Protein AF-A0A1G9Y4E7-F1 (afdb_monomer)

Foldseek 3Di:
DDDDDQPCPDDPVNCVVCVVVVHFHANVVHGDVVVVVVVQVVVLCCVCVPPPKDKEKEFEDQAFAKAAPDLRSFQWADPARTIIIHIPDYYYYDDLVVQLVNRVSRVVGHDPDMDTPDPVRHND

Mean predicted aligned error: 7.39 Å

Nearest PDB structures (foldseek):
  1ufl-assembly1_A  TM=2.401E-01  e=5.458E+00  Thermus thermophilus HB8

Sequence (124 aa):
MKDLPTGEDLHKNEEEILEKDGYSFARGETMPGRHLASIRIQVLMDRLCAPETTWAAVYSRDIEFIAPDSFFEIGIVPLSPSCCLVANQEGGEVSSNNAITINRKAIEQSSKYYFARDFSKCGI

Radius of gyration: 20.05 Å; Cα contacts (8 Å, |Δi|>4): 174; chains: 1; bounding box: 38×25×64 Å

Solvent-accessible surface area (backbone atoms only — not comparable to full-atom values): 7178 Å² total; per-residue (Å²): 132,82,85,73,80,68,48,76,77,60,52,72,67,54,51,53,50,39,45,73,76,71,48,85,72,39,47,77,97,43,60,63,67,63,59,59,49,51,55,49,49,51,56,47,42,62,57,66,67,27,93,84,46,44,76,21,56,31,32,34,92,78,31,35,43,45,43,37,75,31,50,80,89,50,61,56,45,67,76,44,50,43,34,31,38,29,51,75,49,83,57,43,82,47,54,62,69,57,47,29,50,52,29,52,49,22,60,74,43,32,84,85,46,67,49,54,94,51,68,91,36,27,75,120

pLDDT: mean 88.73, std 12.66, range [34.75, 98.44]

Secondary structure (DSSP, 8-state):
---PPPTTS--HHHHHHHHHTT----BTTB--HHHHHHHHHHHHHHHHSSTT--EEEEE-SS-PPPEES--TT--EEEEETTEEEEETS--EEPPHHHHHHHHHHHHHH-SS-EE-S-GGGS--

Structure (mmCIF, N/CA/C/O backbone):
data_AF-A0A1G9Y4E7-F1
#
_entry.id   AF-A0A1G9Y4E7-F1
#
loop_
_atom_site.group_PDB
_atom_site.id
_atom_site.type_symbol
_atom_site.label_atom_id
_atom_site.label_alt_id
_atom_site.label_comp_id
_atom_site.label_asym_id
_atom_site.label_entity_id
_atom_site.label_seq_id
_atom_site.pdbx_PDB_ins_code
_atom_site.Cartn_x
_atom_site.Cartn_y
_atom_site.Cartn_z
_atom_site.occupancy
_atom_site.B_iso_or_equiv
_atom_site.auth_seq_id
_atom_site.auth_comp_id
_atom_site.auth_asym_id
_atom_site.auth_atom_id
_atom_site.pdbx_PDB_model_num
ATOM 1 N N . MET A 1 1 ? -10.321 7.172 45.828 1.00 37.16 1 MET A N 1
ATOM 2 C CA . MET A 1 1 ? -10.260 6.657 44.448 1.00 37.16 1 MET A CA 1
ATOM 3 C C . MET A 1 1 ? -11.632 6.937 43.861 1.00 37.16 1 MET A C 1
ATOM 5 O O . MET A 1 1 ? -12.593 6.455 44.436 1.00 37.16 1 MET A O 1
ATOM 9 N N . LYS A 1 2 ? -11.756 7.874 42.911 1.00 34.75 2 LYS A N 1
ATOM 10 C CA . LYS A 1 2 ? -13.050 8.176 42.274 1.00 34.75 2 LYS A CA 1
ATOM 11 C C . LYS A 1 2 ? -13.343 7.046 41.293 1.00 34.75 2 LYS A C 1
ATOM 13 O O . LYS A 1 2 ? -12.458 6.729 40.500 1.00 34.75 2 LYS A O 1
ATOM 18 N N . ASP A 1 3 ? -14.532 6.465 41.383 1.00 42.97 3 ASP A N 1
ATOM 19 C CA . ASP A 1 3 ? -15.016 5.464 40.439 1.00 42.97 3 ASP A CA 1
ATOM 20 C C . ASP A 1 3 ? -14.978 6.059 39.027 1.00 42.97 3 ASP A C 1
ATOM 22 O O . ASP A 1 3 ? -15.620 7.074 38.746 1.00 42.97 3 ASP A O 1
ATOM 26 N N . LEU A 1 4 ? -14.143 5.480 38.164 1.00 50.12 4 LEU A N 1
ATOM 27 C CA . LEU A 1 4 ? -14.183 5.758 36.735 1.00 50.12 4 LEU A CA 1
ATOM 28 C C . LEU A 1 4 ? -15.435 5.056 36.198 1.00 50.12 4 LEU A C 1
ATOM 30 O O . LEU A 1 4 ? -15.571 3.853 36.428 1.00 50.12 4 LEU A O 1
ATOM 34 N N . PRO A 1 5 ? -16.359 5.772 35.536 1.00 51.12 5 PRO A N 1
ATOM 35 C CA . PRO A 1 5 ? -17.561 5.158 34.995 1.00 51.12 5 PRO A CA 1
ATOM 36 C C . PRO A 1 5 ? -17.168 4.044 34.019 1.00 51.12 5 PRO A C 1
ATOM 38 O O . PRO A 1 5 ? -16.354 4.243 33.115 1.00 51.12 5 PRO A O 1
ATOM 41 N N . THR A 1 6 ? -17.719 2.852 34.229 1.00 56.38 6 THR A N 1
ATOM 42 C CA . THR A 1 6 ? -17.648 1.748 33.271 1.00 56.38 6 THR A CA 1
ATOM 43 C C . THR A 1 6 ? -18.354 2.183 31.988 1.00 56.38 6 THR A C 1
ATOM 45 O O . THR A 1 6 ? -19.454 2.725 32.050 1.00 56.38 6 THR A O 1
ATOM 48 N N . GLY A 1 7 ? -17.728 1.978 30.824 1.00 55.38 7 GLY A N 1
ATOM 49 C CA . GLY A 1 7 ? -18.156 2.545 29.534 1.00 55.38 7 GLY A CA 1
ATOM 50 C C . GLY A 1 7 ? -19.489 2.037 28.963 1.00 55.38 7 GLY A C 1
ATOM 51 O O . GLY A 1 7 ? -19.729 2.195 27.771 1.00 55.38 7 GLY A O 1
ATOM 52 N N . GLU A 1 8 ? -20.342 1.411 29.776 1.00 56.41 8 GLU A N 1
ATOM 53 C CA . GLU A 1 8 ? -21.680 0.946 29.391 1.00 56.41 8 GLU A CA 1
ATOM 54 C C . GLU A 1 8 ? -22.718 2.083 29.341 1.00 56.41 8 GLU A C 1
ATOM 56 O O . GLU A 1 8 ? -23.676 1.974 28.579 1.00 56.41 8 GLU A O 1
ATOM 61 N N . ASP A 1 9 ? -22.482 3.195 30.050 1.00 61.56 9 ASP A N 1
ATOM 62 C CA . ASP A 1 9 ? -23.410 4.339 30.148 1.00 61.56 9 ASP A CA 1
ATOM 63 C C . ASP A 1 9 ? -22.920 5.618 29.439 1.00 61.56 9 ASP A C 1
ATOM 65 O O . ASP A 1 9 ? -23.539 6.674 29.562 1.00 61.56 9 ASP A O 1
ATOM 69 N N . LEU A 1 10 ? -21.817 5.555 28.685 1.00 65.88 10 LEU A N 1
ATOM 70 C CA . LEU A 1 10 ? -21.308 6.726 27.969 1.00 65.88 10 LEU A CA 1
ATOM 71 C C . LEU A 1 10 ? -22.143 6.996 26.713 1.00 65.88 10 LEU A C 1
ATOM 73 O O . LEU A 1 10 ? -22.242 6.170 25.801 1.00 65.88 10 LEU A O 1
ATOM 77 N N . HIS A 1 11 ? -22.704 8.197 26.614 1.00 78.88 11 HIS A N 1
ATOM 78 C CA . HIS A 1 11 ? -23.249 8.681 25.356 1.00 78.88 11 HIS A CA 1
ATOM 79 C C . HIS A 1 11 ? -22.112 8.922 24.353 1.00 78.88 11 HIS A C 1
ATOM 81 O O . HIS A 1 11 ? -20.992 9.265 24.721 1.00 78.88 11 HIS A O 1
ATOM 87 N N . LYS A 1 12 ? -22.404 8.819 23.049 1.00 81.38 12 LYS A N 1
ATOM 88 C CA . LYS A 1 12 ? -21.411 8.997 21.969 1.00 81.38 12 LYS A CA 1
ATOM 89 C C . LYS A 1 12 ? -20.547 10.262 22.127 1.00 81.38 12 LYS A C 1
ATOM 91 O O . LYS A 1 12 ? -19.357 10.227 21.851 1.00 81.38 12 LYS A O 1
ATOM 96 N N . ASN A 1 13 ? -21.138 11.364 22.586 1.00 85.25 13 ASN A N 1
ATOM 97 C CA . ASN A 1 13 ? -20.408 12.611 22.819 1.00 85.25 13 ASN A CA 1
ATOM 98 C C . ASN A 1 13 ? -19.366 12.489 23.947 1.00 85.25 13 ASN A C 1
ATOM 100 O O . ASN A 1 13 ? -18.301 13.086 23.870 1.00 85.25 13 ASN A O 1
ATOM 104 N N . GLU A 1 14 ? -19.653 11.715 24.992 1.00 87.12 14 GLU A N 1
ATOM 105 C CA . GLU A 1 14 ? -18.724 11.490 26.104 1.00 87.12 14 GLU A CA 1
ATOM 106 C C . GLU A 1 14 ? -17.575 10.570 25.684 1.00 87.12 14 GLU A C 1
ATOM 108 O O . GLU A 1 14 ? -16.428 10.828 26.036 1.00 87.12 14 GLU A O 1
ATOM 113 N N . GLU A 1 15 ? -17.856 9.559 24.856 1.00 87.75 15 GLU A N 1
ATOM 114 C CA . GLU A 1 15 ? -16.822 8.745 24.205 1.00 87.75 15 GLU A CA 1
ATOM 115 C C . GLU A 1 15 ? -15.868 9.601 23.359 1.00 87.75 15 GLU A C 1
ATOM 117 O O . GLU A 1 15 ? -14.651 9.465 23.464 1.00 87.75 15 GLU A O 1
ATOM 122 N N . GLU A 1 16 ? -16.411 10.514 22.548 1.00 84.12 16 GLU A N 1
ATOM 123 C CA . GLU A 1 16 ? -15.623 11.421 21.705 1.00 84.12 16 GLU A CA 1
ATOM 124 C C . GLU A 1 16 ? -14.793 12.415 22.537 1.00 84.12 16 GLU A C 1
ATOM 126 O O . GLU A 1 16 ? -13.662 12.734 22.164 1.00 84.12 16 GLU A O 1
ATOM 131 N N . ILE A 1 17 ? -15.312 12.880 23.681 1.00 88.75 17 ILE A N 1
ATOM 132 C CA . ILE A 1 17 ? -14.559 13.720 24.628 1.00 88.75 17 ILE A CA 1
ATOM 133 C C . ILE A 1 17 ? -13.395 12.932 25.237 1.00 88.75 17 ILE A C 1
ATOM 135 O O . ILE A 1 17 ? -12.268 13.422 25.234 1.00 88.75 17 ILE A O 1
ATOM 139 N N . LEU A 1 18 ? -13.639 11.706 25.709 1.00 87.75 18 LEU A N 1
ATOM 140 C CA . LEU A 1 18 ? -12.588 10.848 26.259 1.00 87.75 18 LEU A CA 1
ATOM 141 C C . LEU A 1 18 ? -11.494 10.560 25.224 1.00 87.75 18 LEU A C 1
ATOM 143 O O . LEU A 1 18 ? -10.312 10.677 25.540 1.00 87.75 18 LEU A O 1
ATOM 147 N N . GLU A 1 19 ? -11.875 10.243 23.986 1.00 86.50 19 GLU A N 1
ATOM 148 C CA . GLU A 1 19 ? -10.932 10.024 22.883 1.00 86.50 19 GLU A CA 1
ATOM 149 C C . GLU A 1 19 ? -10.096 11.270 22.580 1.00 86.50 19 GLU A C 1
ATOM 151 O O . GLU A 1 19 ? -8.878 11.175 22.417 1.00 86.50 19 GLU A O 1
ATOM 156 N N . LYS A 1 20 ? -10.731 12.447 22.540 1.00 85.06 20 LYS A N 1
ATOM 157 C CA . LYS A 1 20 ? -10.046 13.731 22.348 1.00 85.06 20 LYS A CA 1
ATOM 158 C C . LYS A 1 20 ? -9.020 14.009 23.450 1.00 85.06 20 LYS A C 1
ATOM 160 O O . LYS A 1 20 ? -7.958 14.556 23.157 1.00 85.06 20 LYS A O 1
ATOM 165 N N . ASP A 1 21 ? -9.324 13.613 24.681 1.00 88.31 21 ASP A N 1
ATOM 166 C CA . ASP A 1 21 ? -8.442 13.774 25.840 1.00 88.31 21 ASP A CA 1
ATOM 167 C C . ASP A 1 21 ? -7.389 12.648 25.950 1.00 88.31 21 ASP A C 1
ATOM 169 O O . ASP A 1 21 ? -6.591 12.623 26.888 1.00 88.31 21 ASP A O 1
ATOM 173 N N . GLY A 1 22 ? -7.339 11.735 24.971 1.00 82.00 22 GLY A N 1
ATOM 174 C CA . GLY A 1 22 ? -6.328 10.681 24.858 1.00 82.00 22 GLY A CA 1
ATOM 175 C C . GLY A 1 22 ? -6.672 9.382 25.588 1.00 82.00 22 GLY A C 1
ATOM 176 O O . GLY A 1 22 ? -5.824 8.494 25.692 1.00 82.00 22 GLY A O 1
ATOM 177 N N . TYR A 1 23 ? -7.900 9.240 26.084 1.00 87.25 23 TYR A N 1
ATOM 178 C CA . TYR A 1 23 ? -8.362 8.024 26.742 1.00 87.25 23 TYR A CA 1
ATOM 179 C C . TYR A 1 23 ? -8.922 7.015 25.733 1.00 87.25 23 TYR A C 1
ATOM 181 O O . TYR A 1 23 ? -9.535 7.358 24.724 1.00 87.25 23 TYR A O 1
ATOM 189 N N . SER A 1 24 ? -8.730 5.731 26.033 1.00 84.06 24 SER A N 1
ATOM 190 C CA . SER A 1 24 ? -9.455 4.630 25.391 1.00 84.06 24 SER A CA 1
ATOM 191 C C . SER A 1 24 ? -10.458 4.053 26.379 1.00 84.06 24 SER A C 1
ATOM 193 O O . SER A 1 24 ? -10.227 4.091 27.588 1.00 84.06 24 SER A O 1
ATOM 195 N N . PHE A 1 25 ? -11.555 3.499 25.877 1.00 86.56 25 PHE A N 1
ATOM 196 C CA . PHE A 1 25 ? -12.584 2.893 26.714 1.00 86.56 25 PHE A CA 1
ATOM 197 C C . PHE A 1 25 ? -13.058 1.564 26.120 1.00 86.56 25 PHE A C 1
ATOM 199 O O . PHE A 1 25 ? -12.844 1.259 24.945 1.00 86.56 25 PHE A O 1
ATOM 206 N N . ALA A 1 26 ? -13.711 0.767 26.960 1.00 85.44 26 ALA A N 1
ATOM 207 C CA . ALA A 1 26 ? -14.358 -0.477 26.578 1.00 85.44 26 ALA A CA 1
ATOM 208 C C . ALA A 1 26 ? -15.845 -0.417 26.943 1.00 85.44 26 ALA A C 1
ATOM 210 O O . ALA A 1 26 ? -16.232 0.217 27.926 1.00 85.44 26 ALA A O 1
ATOM 211 N N . ARG A 1 27 ? -16.664 -1.094 26.142 1.00 84.00 27 ARG A N 1
ATOM 212 C CA . ARG A 1 27 ? -18.075 -1.371 26.401 1.00 84.00 27 ARG A CA 1
ATOM 213 C C . ARG A 1 27 ? -18.174 -2.835 26.829 1.00 84.00 27 ARG A C 1
ATOM 215 O O . ARG A 1 27 ? -18.112 -3.734 25.981 1.00 84.00 27 ARG A O 1
ATOM 222 N N . GLY A 1 28 ? -18.234 -3.070 28.138 1.00 84.12 28 GLY A N 1
ATOM 223 C CA . GLY A 1 28 ? -18.090 -4.409 28.715 1.00 84.12 28 GLY A CA 1
ATOM 224 C C . GLY A 1 28 ? -16.762 -5.055 28.296 1.00 84.12 28 GLY A C 1
ATOM 225 O O . GLY A 1 28 ? -15.695 -4.471 28.470 1.00 84.12 28 GLY A O 1
ATOM 226 N N . GLU A 1 29 ? -16.831 -6.238 27.682 1.00 85.19 29 GLU A N 1
ATOM 227 C CA . GLU A 1 29 ? -15.663 -6.978 27.168 1.00 85.19 29 GLU A CA 1
ATOM 228 C C . GLU A 1 29 ? -15.227 -6.554 25.753 1.00 85.19 29 GLU A C 1
ATOM 230 O O . GLU A 1 29 ? -14.278 -7.105 25.193 1.00 85.19 29 GLU A O 1
ATOM 235 N N . THR A 1 30 ? -15.918 -5.590 25.138 1.00 83.69 30 THR A N 1
ATOM 236 C CA . THR A 1 30 ? -15.649 -5.170 23.758 1.00 83.69 30 THR A CA 1
ATOM 237 C C . THR A 1 30 ? -15.028 -3.785 23.708 1.00 83.69 30 THR A C 1
ATOM 239 O O . THR A 1 30 ? -15.440 -2.868 24.412 1.00 83.69 30 THR A O 1
ATOM 242 N N . MET A 1 31 ? -14.050 -3.601 22.829 1.00 85.06 31 MET A N 1
ATOM 243 C CA . MET A 1 31 ? -13.478 -2.289 22.546 1.00 85.06 31 MET A CA 1
ATOM 244 C C . MET A 1 31 ? -13.912 -1.841 21.146 1.00 85.06 31 MET A C 1
ATOM 246 O O . MET A 1 31 ? -13.851 -2.645 20.208 1.00 85.06 31 MET A O 1
ATOM 250 N N . PRO A 1 32 ? -14.320 -0.573 20.957 1.00 87.25 32 PRO A N 1
ATOM 251 C CA . PRO A 1 32 ? -14.545 -0.036 19.623 1.00 87.25 32 PRO A CA 1
ATOM 252 C C . PRO A 1 32 ? -13.323 -0.247 18.720 1.00 87.25 32 PRO A C 1
ATOM 254 O O . PRO A 1 32 ? -12.213 0.174 19.045 1.00 87.25 32 PRO A O 1
ATOM 257 N N . GLY A 1 33 ? -13.527 -0.853 17.545 1.00 85.75 33 GLY A N 1
ATOM 258 C CA . GLY A 1 33 ? -12.432 -1.190 16.621 1.00 85.75 33 GLY A CA 1
ATOM 259 C C . GLY A 1 33 ? -11.585 0.010 16.178 1.00 85.75 33 GLY A C 1
ATOM 260 O O . GLY A 1 33 ? -10.423 -0.155 15.813 1.00 85.75 33 GLY A O 1
ATOM 261 N N . ARG A 1 34 ? -12.132 1.230 16.275 1.00 85.56 34 ARG A N 1
ATOM 262 C CA . ARG A 1 34 ? -11.399 2.472 16.006 1.00 85.56 34 ARG A CA 1
ATOM 263 C C . ARG A 1 34 ? -10.228 2.708 16.961 1.00 85.56 34 ARG A C 1
ATOM 265 O O . ARG A 1 34 ? -9.250 3.284 16.518 1.00 85.56 34 ARG A O 1
ATOM 272 N N . HIS A 1 35 ? -10.255 2.211 18.200 1.00 87.50 35 HIS A N 1
ATOM 273 C CA . HIS A 1 35 ? -9.094 2.332 19.093 1.00 87.50 35 HIS A CA 1
ATOM 274 C C . HIS A 1 35 ? -7.901 1.519 18.573 1.00 87.50 35 HIS A C 1
ATOM 276 O O . HIS A 1 35 ? -6.786 2.033 18.507 1.00 87.50 35 HIS A O 1
ATOM 282 N N . LEU A 1 36 ? -8.136 0.283 18.111 1.00 85.69 36 LEU A N 1
ATOM 283 C CA . LEU A 1 36 ? -7.091 -0.525 17.468 1.00 85.69 36 LEU A CA 1
ATOM 284 C C . LEU A 1 36 ? -6.625 0.104 16.154 1.00 85.69 36 LEU A C 1
ATOM 286 O O . LEU A 1 36 ? -5.428 0.120 15.872 1.00 85.69 36 LEU A O 1
ATOM 290 N N . ALA A 1 37 ? -7.558 0.641 15.363 1.00 85.19 37 ALA A N 1
ATOM 291 C CA . ALA A 1 37 ? -7.218 1.352 14.137 1.00 85.19 37 ALA A CA 1
ATOM 292 C C . ALA A 1 37 ? -6.340 2.581 14.423 1.00 85.19 37 ALA A C 1
ATOM 294 O O . ALA A 1 37 ? -5.338 2.759 13.741 1.00 85.19 37 ALA A O 1
ATOM 295 N N . SER A 1 38 ? -6.652 3.374 15.454 1.00 85.56 38 SER A N 1
ATOM 296 C CA . SER A 1 38 ? -5.865 4.543 15.861 1.00 85.56 38 SER A CA 1
ATOM 297 C C . SER A 1 38 ? -4.442 4.168 16.266 1.00 85.56 38 SER A C 1
ATOM 299 O O . SER A 1 38 ? -3.500 4.776 15.766 1.00 85.56 38 SER A O 1
ATOM 301 N N . ILE A 1 39 ? -4.268 3.134 17.098 1.00 86.56 39 ILE A N 1
ATOM 302 C CA . ILE A 1 39 ? -2.933 2.633 17.472 1.00 86.56 39 ILE A CA 1
ATOM 303 C C . ILE A 1 39 ? -2.166 2.197 16.221 1.00 86.56 39 ILE A C 1
ATOM 305 O O . ILE A 1 39 ? -1.004 2.554 16.036 1.00 86.56 39 ILE A O 1
ATOM 309 N N . ARG A 1 40 ? -2.825 1.458 15.322 1.00 86.75 40 ARG A N 1
ATOM 310 C CA . ARG A 1 40 ? -2.198 0.994 14.083 1.00 86.75 40 ARG A CA 1
ATOM 311 C C . ARG A 1 40 ? -1.788 2.150 13.172 1.00 86.75 40 ARG A C 1
ATOM 313 O O . ARG A 1 40 ? -0.699 2.112 12.612 1.00 86.75 40 ARG A O 1
ATOM 320 N N . ILE A 1 41 ? -2.635 3.169 13.036 1.00 87.12 41 ILE A N 1
ATOM 321 C CA . ILE A 1 41 ? -2.331 4.375 12.261 1.00 87.12 41 ILE A CA 1
ATOM 322 C C . ILE A 1 41 ? -1.118 5.088 12.854 1.00 87.12 41 ILE A C 1
ATOM 324 O O . ILE A 1 41 ? -0.227 5.441 12.095 1.00 87.12 41 ILE A O 1
ATOM 328 N N . GLN A 1 42 ? -1.039 5.248 14.178 1.00 88.81 42 GLN A N 1
ATOM 329 C CA . GLN A 1 42 ? 0.109 5.887 14.831 1.00 88.81 42 GLN A CA 1
ATOM 330 C C . GLN A 1 42 ? 1.416 5.134 14.551 1.00 88.81 42 GLN A C 1
ATOM 332 O O . GLN A 1 42 ? 2.367 5.737 14.069 1.00 88.81 42 GLN A O 1
ATOM 337 N N . VAL A 1 43 ? 1.432 3.807 14.725 1.00 88.88 43 VAL A N 1
ATOM 338 C CA . VAL A 1 43 ? 2.611 2.974 14.411 1.00 88.88 43 VAL A CA 1
ATOM 339 C C . VAL A 1 43 ? 3.010 3.091 12.936 1.00 88.88 43 VAL A C 1
ATOM 341 O O . VAL A 1 43 ? 4.193 3.174 12.603 1.00 88.88 43 VAL A O 1
ATOM 344 N N . LEU A 1 44 ? 2.031 3.102 12.027 1.00 88.50 44 LEU A N 1
ATOM 345 C CA . LEU A 1 44 ? 2.298 3.263 10.601 1.00 88.50 44 LEU A CA 1
ATOM 346 C C . LEU A 1 44 ? 2.796 4.664 10.261 1.00 88.50 44 LEU A C 1
ATOM 348 O O . LEU A 1 44 ? 3.684 4.775 9.425 1.00 88.50 44 LEU A O 1
ATOM 352 N N . MET A 1 45 ? 2.273 5.711 10.898 1.00 89.31 45 MET A N 1
ATOM 353 C CA . MET A 1 45 ? 2.757 7.081 10.729 1.00 89.31 45 MET A CA 1
ATOM 354 C C . MET A 1 45 ? 4.201 7.213 11.205 1.00 89.31 45 MET A C 1
ATOM 356 O O . MET A 1 45 ? 5.021 7.739 10.457 1.00 89.31 45 MET A O 1
ATOM 360 N N . ASP A 1 46 ? 4.533 6.672 12.377 1.00 90.31 46 ASP A N 1
ATOM 361 C CA . ASP A 1 46 ? 5.898 6.699 12.911 1.00 90.31 46 ASP A CA 1
ATOM 362 C C . ASP A 1 46 ? 6.900 6.050 11.952 1.00 90.31 46 ASP A C 1
ATOM 364 O O . ASP A 1 46 ? 8.027 6.513 11.833 1.00 90.31 46 ASP A O 1
ATOM 368 N N . ARG A 1 47 ? 6.488 5.004 11.225 1.00 89.44 47 ARG A N 1
ATOM 369 C CA . ARG A 1 47 ? 7.336 4.312 10.247 1.00 89.44 47 ARG A CA 1
ATOM 370 C C . ARG A 1 47 ? 7.345 4.982 8.870 1.00 89.44 47 ARG A C 1
ATOM 372 O O . ARG A 1 47 ? 8.399 5.163 8.268 1.00 89.44 47 ARG A O 1
ATOM 379 N N . LEU A 1 48 ? 6.173 5.277 8.316 1.00 91.00 48 LEU A N 1
ATOM 380 C CA . LEU A 1 48 ? 6.001 5.695 6.920 1.00 91.00 48 LEU A CA 1
ATOM 381 C C . LEU A 1 48 ? 6.157 7.206 6.712 1.00 91.00 48 LEU A C 1
ATOM 383 O O . LEU A 1 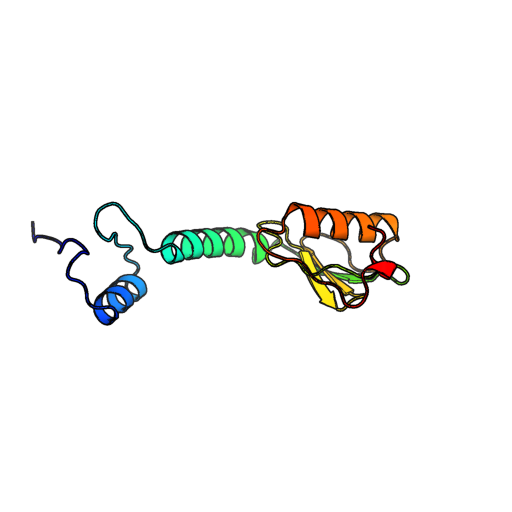48 ? 6.411 7.635 5.586 1.00 91.00 48 LEU A O 1
ATOM 387 N N . CYS A 1 49 ? 6.029 7.994 7.778 1.00 91.06 49 CYS A N 1
ATOM 388 C CA . CYS A 1 49 ? 6.267 9.438 7.785 1.00 91.06 49 CYS A CA 1
ATOM 389 C C . CYS A 1 49 ? 7.571 9.812 8.511 1.00 91.06 49 CYS A C 1
ATOM 391 O O . CYS A 1 49 ? 7.811 10.996 8.753 1.00 91.06 49 CYS A O 1
ATOM 393 N N . ALA A 1 50 ? 8.398 8.824 8.867 1.00 93.12 50 ALA A N 1
ATOM 394 C CA . ALA A 1 50 ? 9.707 9.054 9.463 1.00 93.12 50 ALA A CA 1
ATOM 395 C C . ALA A 1 50 ? 10.599 9.886 8.518 1.00 93.12 50 ALA A C 1
ATOM 397 O O . ALA A 1 50 ? 10.517 9.690 7.301 1.00 93.12 50 ALA A O 1
ATOM 398 N N . PRO A 1 51 ? 11.471 10.779 9.025 1.00 93.62 51 PRO A N 1
ATOM 399 C CA . PRO A 1 51 ? 12.357 11.595 8.187 1.00 93.62 51 PRO A CA 1
ATOM 400 C C . PRO A 1 51 ? 13.258 10.792 7.235 1.00 93.62 51 PRO A C 1
ATOM 402 O O . PRO A 1 51 ? 13.633 11.282 6.173 1.00 93.62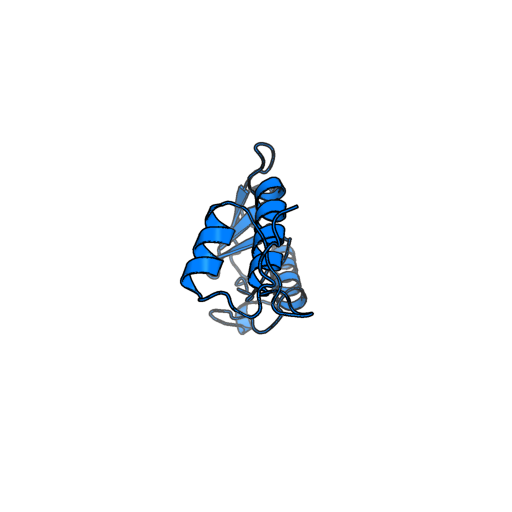 51 PRO A O 1
ATOM 405 N N . GLU A 1 52 ? 13.620 9.570 7.617 1.00 93.94 52 GLU A N 1
ATOM 406 C CA . GLU A 1 52 ? 14.408 8.629 6.822 1.00 93.94 52 GLU A CA 1
ATOM 407 C C . GLU A 1 52 ? 13.598 7.907 5.739 1.00 93.94 52 GLU A C 1
ATOM 409 O O . GLU A 1 52 ? 14.183 7.382 4.789 1.00 93.94 52 GLU A O 1
ATOM 414 N N . THR A 1 53 ? 12.267 7.877 5.859 1.00 94.56 53 THR A N 1
ATOM 415 C CA . THR A 1 53 ? 11.410 7.229 4.871 1.00 94.56 53 THR A CA 1
ATOM 416 C C . THR A 1 53 ? 11.256 8.138 3.664 1.00 94.56 53 THR A C 1
ATOM 418 O O . THR A 1 53 ? 10.621 9.192 3.704 1.00 94.56 53 THR A O 1
ATOM 421 N N . THR A 1 54 ? 11.824 7.699 2.547 1.00 95.62 54 THR A N 1
ATOM 422 C CA . THR A 1 54 ? 11.686 8.387 1.263 1.00 95.62 54 THR A CA 1
ATOM 423 C C . THR A 1 54 ? 10.535 7.784 0.479 1.00 95.62 54 THR A C 1
ATOM 425 O O . THR A 1 54 ? 10.273 6.588 0.560 1.00 95.62 54 THR A O 1
ATOM 428 N N . TRP A 1 55 ? 9.835 8.604 -0.295 1.00 96.38 55 TRP A N 1
ATOM 429 C CA . TRP A 1 55 ? 8.769 8.145 -1.176 1.00 96.38 55 TRP A CA 1
ATOM 430 C C . TRP A 1 55 ? 9.098 8.531 -2.604 1.00 96.38 55 TRP A C 1
ATOM 432 O O . TRP A 1 55 ? 9.448 9.681 -2.876 1.00 96.38 55 TRP A O 1
ATOM 442 N N . ALA A 1 56 ? 8.955 7.580 -3.517 1.00 97.44 56 ALA A N 1
ATOM 443 C CA . ALA A 1 56 ? 9.197 7.811 -4.927 1.00 97.44 56 ALA A CA 1
ATOM 444 C C . ALA A 1 56 ? 8.039 7.296 -5.779 1.00 97.44 56 ALA A C 1
ATOM 446 O O . ALA A 1 56 ? 7.367 6.321 -5.436 1.00 97.44 56 ALA A O 1
ATOM 447 N N . ALA A 1 57 ? 7.802 7.974 -6.900 1.00 97.88 57 ALA A N 1
ATOM 448 C CA . ALA A 1 57 ? 6.844 7.529 -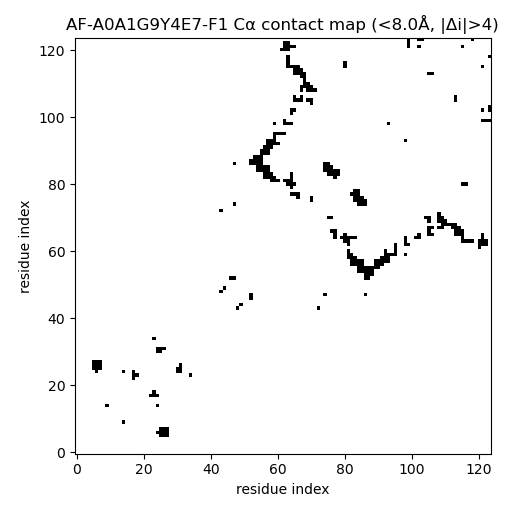7.896 1.00 97.88 57 ALA A CA 1
ATOM 449 C C . ALA A 1 57 ? 7.508 6.519 -8.836 1.00 97.88 57 ALA A C 1
ATOM 451 O O . ALA A 1 57 ? 8.547 6.804 -9.440 1.00 97.88 57 ALA A O 1
ATOM 452 N N . VAL A 1 58 ? 6.874 5.362 -8.991 1.00 97.94 58 VAL A N 1
ATOM 453 C CA . VAL A 1 58 ? 7.223 4.360 -9.994 1.00 97.94 58 VAL A CA 1
ATOM 454 C C . VAL A 1 58 ? 6.117 4.257 -11.033 1.00 97.94 58 VAL A C 1
ATOM 456 O O . VAL A 1 58 ? 4.936 4.404 -10.712 1.00 97.94 58 VAL A O 1
ATOM 459 N N . TYR A 1 59 ? 6.484 3.990 -12.281 1.00 98.06 59 TYR A N 1
ATOM 460 C CA . TYR A 1 59 ? 5.529 3.834 -13.372 1.00 98.06 59 TYR A CA 1
ATOM 461 C C . TYR A 1 59 ? 5.787 2.570 -14.181 1.00 98.06 59 TYR A C 1
ATOM 463 O O . TYR A 1 59 ? 6.923 2.129 -14.326 1.00 98.06 59 TYR A O 1
ATOM 471 N N . SER A 1 60 ? 4.721 1.988 -14.722 1.00 97.81 60 SER A N 1
ATOM 472 C CA . SER A 1 60 ? 4.797 0.860 -15.651 1.00 97.81 60 SER A CA 1
ATOM 473 C C . SER A 1 60 ? 4.107 1.230 -16.957 1.00 97.81 60 SER A C 1
ATOM 475 O O . SER A 1 60 ? 3.064 1.887 -16.949 1.00 97.81 60 SER A O 1
ATOM 477 N N . ARG A 1 61 ? 4.705 0.838 -18.086 1.00 96.06 61 ARG A N 1
ATOM 478 C CA . ARG A 1 61 ? 4.131 1.074 -19.419 1.00 96.06 61 ARG A CA 1
ATOM 479 C C . ARG A 1 61 ? 3.124 0.004 -19.820 1.00 96.06 61 ARG A C 1
ATOM 481 O O . ARG A 1 61 ? 2.117 0.328 -20.443 1.00 96.06 61 ARG A O 1
ATOM 488 N N . ASP A 1 62 ? 3.401 -1.241 -19.441 1.00 96.50 62 ASP A N 1
ATOM 489 C CA . ASP A 1 62 ? 2.686 -2.410 -19.957 1.00 96.50 62 ASP A CA 1
ATOM 490 C C . ASP A 1 62 ? 1.727 -3.030 -18.935 1.00 96.50 62 ASP A C 1
ATOM 492 O O . ASP A 1 62 ? 0.784 -3.714 -19.329 1.00 96.50 62 ASP A O 1
ATOM 496 N N . ILE A 1 63 ? 1.961 -2.805 -17.636 1.00 98.31 63 ILE A N 1
ATOM 497 C CA . ILE A 1 63 ? 1.184 -3.412 -16.552 1.00 98.31 63 ILE A CA 1
ATOM 498 C C . ILE A 1 63 ? 0.421 -2.342 -15.779 1.00 98.31 63 ILE A C 1
ATOM 500 O O . ILE A 1 63 ? 1.000 -1.352 -15.336 1.00 98.31 63 ILE A O 1
ATOM 504 N N . GLU A 1 64 ? -0.877 -2.564 -15.580 1.00 98.44 64 GLU A N 1
ATOM 505 C CA . GLU A 1 64 ? -1.708 -1.708 -14.738 1.00 98.44 64 GLU A CA 1
ATOM 506 C C . GLU A 1 64 ? -1.665 -2.128 -13.266 1.00 98.44 64 GLU A C 1
ATOM 508 O O . GLU A 1 64 ? -1.783 -3.314 -12.952 1.00 98.44 64 GLU A O 1
ATOM 513 N N . PHE A 1 65 ? -1.539 -1.161 -12.356 1.00 98.31 65 PHE A N 1
ATOM 514 C CA . PHE A 1 65 ? -1.537 -1.388 -10.914 1.00 98.31 65 PHE A CA 1
ATOM 515 C C . PHE A 1 65 ? -2.945 -1.645 -10.360 1.00 98.31 65 PHE A C 1
ATOM 517 O O . PHE A 1 65 ? -3.902 -0.938 -10.682 1.00 98.31 65 PHE A O 1
ATOM 524 N N . ILE A 1 66 ? -3.047 -2.638 -9.477 1.00 98.00 66 ILE A N 1
ATOM 525 C CA . ILE A 1 66 ? -4.251 -2.971 -8.710 1.00 98.00 66 ILE A CA 1
ATOM 526 C C . ILE A 1 66 ? -4.311 -2.107 -7.448 1.00 98.00 66 ILE A C 1
ATOM 528 O O . ILE A 1 66 ? -3.331 -2.006 -6.711 1.00 98.00 66 ILE A O 1
ATOM 532 N N . ALA A 1 67 ? -5.486 -1.541 -7.171 1.00 96.81 67 ALA A N 1
ATOM 533 C CA . ALA A 1 67 ? -5.804 -0.853 -5.927 1.00 96.81 67 ALA A CA 1
ATOM 534 C C . ALA A 1 67 ? -6.569 -1.799 -4.975 1.00 96.81 67 ALA A C 1
ATOM 536 O O . ALA A 1 67 ? -7.730 -2.120 -5.240 1.00 96.81 67 ALA A O 1
ATOM 537 N N . PRO A 1 68 ? -5.954 -2.277 -3.881 1.00 95.31 68 PRO A N 1
ATOM 538 C CA . PRO A 1 68 ? -6.622 -3.045 -2.845 1.00 95.31 68 PRO A CA 1
ATOM 539 C C . PRO A 1 68 ? -7.332 -2.126 -1.846 1.00 95.31 68 PRO A C 1
ATOM 541 O O . PRO A 1 68 ? -7.050 -0.931 -1.754 1.00 95.31 68 PRO A O 1
ATOM 544 N N . ASP A 1 69 ? -8.226 -2.700 -1.048 1.00 92.00 69 ASP A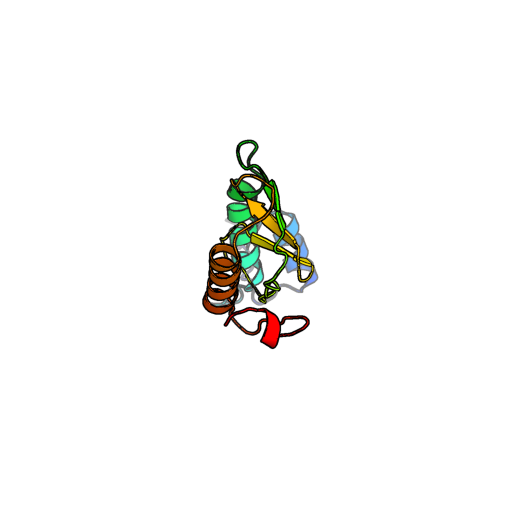 N 1
ATOM 545 C CA . ASP A 1 69 ? -8.812 -2.038 0.119 1.00 92.00 69 ASP A CA 1
ATOM 546 C C . ASP A 1 69 ? -7.782 -1.740 1.223 1.00 92.00 69 ASP A C 1
ATOM 548 O O . ASP A 1 69 ? -7.996 -0.849 2.043 1.00 92.00 69 ASP A O 1
ATOM 552 N N . SER A 1 70 ? -6.662 -2.468 1.240 1.00 84.94 70 SER A N 1
ATOM 553 C CA . SER A 1 70 ? -5.554 -2.272 2.169 1.00 84.94 70 SER A CA 1
ATOM 554 C C . SER A 1 70 ? -4.241 -2.813 1.593 1.00 84.94 70 SER A C 1
ATOM 556 O O . SER A 1 70 ? -4.187 -3.945 1.123 1.00 84.94 70 SER A O 1
ATOM 558 N N . PHE A 1 71 ? -3.155 -2.038 1.693 1.00 77.00 71 PHE A N 1
ATOM 559 C CA . PHE A 1 71 ? -1.777 -2.552 1.573 1.00 77.00 71 PHE A CA 1
ATOM 560 C C . PHE A 1 71 ? -1.184 -2.957 2.931 1.00 77.00 71 PHE A C 1
ATOM 562 O O . PHE A 1 71 ? 0.009 -3.246 3.031 1.00 77.00 71 PHE A O 1
ATOM 569 N N . PHE A 1 72 ? -2.009 -2.979 3.984 1.00 80.31 72 PHE A N 1
ATOM 570 C CA . PHE A 1 72 ? -1.601 -3.201 5.368 1.00 80.31 72 PHE A CA 1
ATOM 571 C C . PHE A 1 72 ? -0.434 -2.283 5.757 1.00 80.31 72 PHE A C 1
ATOM 573 O O . PHE A 1 72 ? -0.616 -1.081 5.919 1.00 80.31 72 PHE A O 1
ATOM 580 N N . GLU A 1 73 ? 0.758 -2.848 5.915 1.00 77.75 73 GLU A N 1
ATOM 581 C CA . GLU A 1 73 ? 1.958 -2.165 6.402 1.00 77.75 73 GLU A CA 1
ATOM 582 C C . GLU A 1 73 ? 2.999 -1.989 5.294 1.00 77.75 73 GLU A C 1
ATOM 584 O O . GLU A 1 73 ? 4.164 -1.675 5.558 1.00 77.75 73 GLU A O 1
ATOM 589 N N . ILE A 1 74 ? 2.603 -2.245 4.048 1.00 82.62 74 ILE A N 1
ATOM 590 C CA . ILE A 1 74 ? 3.460 -2.085 2.887 1.00 82.62 74 ILE A CA 1
ATOM 591 C C . ILE A 1 74 ? 3.317 -0.638 2.410 1.00 82.62 74 ILE A C 1
ATOM 593 O O . ILE A 1 74 ? 2.219 -0.180 2.106 1.00 82.62 74 ILE A O 1
ATOM 597 N N . GLY A 1 75 ? 4.432 0.095 2.360 1.00 91.75 75 GLY A N 1
ATOM 598 C CA . GLY A 1 75 ? 4.483 1.470 1.857 1.00 91.75 75 GLY A CA 1
ATOM 599 C C . GLY A 1 75 ? 4.341 1.517 0.337 1.00 91.75 75 GLY A C 1
ATOM 600 O O . GLY A 1 75 ? 5.302 1.821 -0.359 1.00 91.75 75 GLY A O 1
ATOM 601 N N . ILE A 1 76 ? 3.168 1.151 -0.177 1.00 94.50 76 ILE A N 1
ATOM 602 C CA . ILE A 1 76 ? 2.806 1.136 -1.597 1.00 94.50 76 ILE A CA 1
ATOM 603 C C . ILE A 1 76 ? 1.418 1.767 -1.723 1.00 94.50 76 ILE A C 1
ATOM 605 O O . ILE A 1 76 ? 0.486 1.362 -1.033 1.00 94.50 76 ILE A O 1
ATOM 609 N N . VAL A 1 77 ? 1.278 2.758 -2.604 1.00 94.62 77 VAL A N 1
ATOM 610 C CA . VAL A 1 77 ? 0.015 3.466 -2.850 1.00 94.62 77 VAL A CA 1
ATOM 611 C C . VAL A 1 77 ? -0.188 3.666 -4.358 1.00 94.62 77 VAL A C 1
ATOM 613 O O . VAL A 1 77 ? 0.450 4.539 -4.948 1.00 94.62 77 VAL A O 1
ATOM 616 N N . PRO A 1 78 ? -1.069 2.892 -5.012 1.00 95.88 78 PRO A N 1
ATOM 617 C CA . PRO A 1 78 ? -1.452 3.095 -6.402 1.00 95.88 78 PRO A CA 1
ATOM 618 C C . PRO A 1 78 ? -2.102 4.468 -6.564 1.00 95.88 78 PRO A C 1
ATOM 620 O O . PRO A 1 78 ? -3.083 4.783 -5.894 1.00 95.88 78 PRO A O 1
ATOM 623 N N . LEU A 1 79 ? -1.542 5.291 -7.448 1.00 96.19 79 LEU A N 1
ATOM 624 C CA . LEU A 1 79 ? -2.023 6.649 -7.717 1.00 96.19 79 LEU A CA 1
ATOM 625 C C . LEU A 1 79 ? -2.888 6.691 -8.979 1.00 96.19 79 LEU A C 1
ATOM 627 O O . LEU A 1 79 ? -3.828 7.476 -9.084 1.00 96.19 79 LEU A O 1
ATOM 631 N N . SER A 1 80 ? -2.550 5.853 -9.957 1.00 97.31 80 SER A N 1
ATOM 632 C CA . SER A 1 80 ? -3.276 5.679 -11.211 1.00 97.31 80 SER A CA 1
ATOM 633 C C . SER A 1 80 ? -3.000 4.279 -11.771 1.00 97.31 80 SER A C 1
ATOM 635 O O . SER A 1 80 ? -2.114 3.589 -11.262 1.00 97.31 80 SER A O 1
ATOM 637 N N . PRO A 1 81 ? -3.686 3.848 -12.848 1.00 98.12 81 PRO A N 1
ATOM 638 C CA . PRO A 1 81 ? -3.408 2.553 -13.458 1.00 98.12 81 PRO A CA 1
ATOM 639 C C . PRO A 1 81 ? -1.935 2.353 -13.830 1.00 98.12 81 PRO A C 1
ATOM 641 O O . PRO A 1 81 ? -1.465 1.235 -13.783 1.00 98.12 81 PRO A O 1
ATOM 644 N N . SER A 1 82 ? -1.177 3.401 -14.155 1.00 97.94 82 SER A N 1
ATOM 645 C CA . SER A 1 82 ? 0.221 3.277 -14.594 1.00 97.94 82 SER A CA 1
ATOM 646 C C . SER A 1 82 ? 1.239 3.868 -13.616 1.00 97.94 82 SER A C 1
ATOM 648 O O . SER A 1 82 ? 2.415 3.952 -13.959 1.00 97.94 82 SER A O 1
ATOM 650 N N . CYS A 1 83 ? 0.816 4.326 -12.433 1.00 98.06 83 CYS A N 1
ATOM 651 C CA . CYS A 1 83 ? 1.679 5.014 -11.473 1.00 98.06 83 CYS A CA 1
ATOM 652 C C . CYS A 1 83 ? 1.384 4.582 -10.033 1.00 98.06 83 CYS A C 1
ATOM 654 O O . CYS A 1 83 ? 0.227 4.541 -9.608 1.00 98.06 83 CYS A O 1
ATOM 656 N N . CYS A 1 84 ? 2.438 4.322 -9.267 1.00 96.94 84 CYS A N 1
ATOM 657 C CA . CYS A 1 84 ? 2.370 3.953 -7.862 1.00 96.94 84 CYS A CA 1
ATOM 658 C C . CYS A 1 84 ? 3.389 4.761 -7.056 1.00 96.94 84 CYS A C 1
ATOM 660 O O . CYS A 1 84 ? 4.500 5.009 -7.518 1.00 96.94 84 CYS A O 1
ATOM 662 N N . LEU A 1 85 ? 3.034 5.155 -5.838 1.00 96.69 85 LEU A N 1
ATOM 663 C CA . LEU A 1 85 ? 3.975 5.683 -4.858 1.00 96.69 85 LEU A CA 1
ATOM 664 C C . LEU A 1 85 ? 4.537 4.521 -4.037 1.00 96.69 85 LEU A C 1
ATOM 666 O O . LEU A 1 85 ? 3.768 3.669 -3.592 1.00 96.69 85 LEU A O 1
ATOM 670 N N . VAL A 1 86 ? 5.853 4.468 -3.843 1.00 95.88 86 VAL A N 1
ATOM 671 C CA . VAL A 1 86 ? 6.514 3.390 -3.097 1.00 95.88 86 VAL A CA 1
ATOM 672 C C . VAL A 1 86 ? 7.531 3.970 -2.119 1.00 95.88 86 VAL A C 1
ATOM 674 O O . VAL A 1 86 ? 8.321 4.846 -2.475 1.00 95.88 86 VAL A O 1
ATOM 677 N N . ALA A 1 87 ? 7.492 3.491 -0.879 1.00 95.38 87 ALA A N 1
ATOM 678 C CA . ALA A 1 87 ? 8.399 3.889 0.184 1.00 95.38 87 ALA A CA 1
ATOM 679 C C . ALA A 1 87 ? 9.755 3.180 0.049 1.00 95.38 87 ALA A C 1
ATOM 681 O O . ALA A 1 87 ? 9.816 1.977 -0.214 1.00 95.38 87 ALA A O 1
ATOM 682 N N . ASN A 1 88 ? 10.837 3.912 0.309 1.00 94.62 88 ASN A N 1
ATOM 683 C CA . ASN A 1 88 ? 12.220 3.439 0.348 1.00 94.62 88 ASN A CA 1
ATOM 684 C C . ASN A 1 88 ? 12.665 2.734 -0.939 1.00 94.62 88 ASN A C 1
ATOM 686 O O . ASN A 1 88 ? 13.366 1.724 -0.886 1.00 94.62 88 ASN A O 1
ATOM 690 N N . GLN A 1 89 ? 12.227 3.246 -2.089 1.00 93.88 89 GLN A N 1
ATOM 691 C CA . GLN A 1 89 ? 12.628 2.791 -3.420 1.00 93.88 89 GLN A CA 1
ATOM 692 C C . GLN A 1 89 ? 13.040 3.986 -4.280 1.00 93.88 89 GLN A C 1
ATOM 694 O O . GLN A 1 89 ? 12.612 5.115 -4.038 1.00 93.88 89 GLN A O 1
ATOM 699 N N . GLU A 1 90 ? 13.847 3.730 -5.306 1.00 94.12 90 GLU A N 1
ATOM 700 C CA . GLU A 1 90 ? 1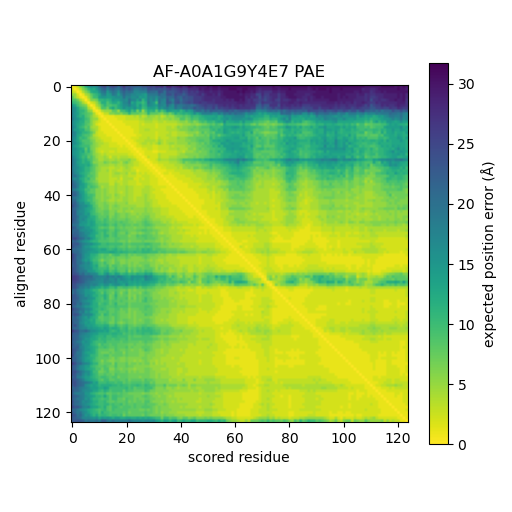4.138 4.730 -6.331 1.00 94.12 90 GLU A CA 1
ATOM 701 C C . GLU A 1 90 ? 12.932 4.910 -7.262 1.00 94.12 90 GLU A C 1
ATOM 703 O O . GLU A 1 90 ? 12.212 3.960 -7.579 1.00 94.12 90 GLU A O 1
ATOM 708 N N . GLY A 1 91 ? 12.697 6.149 -7.693 1.00 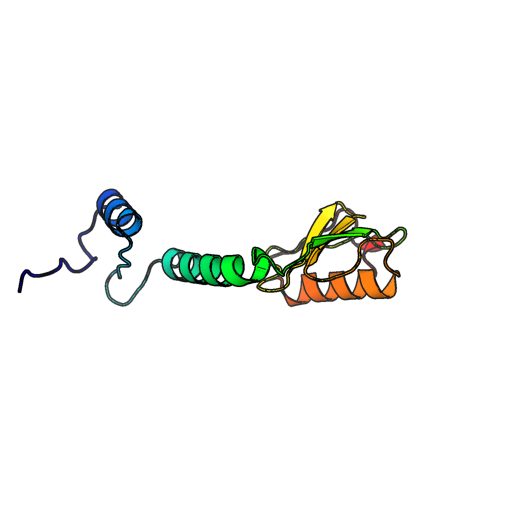96.38 91 GLY A N 1
ATOM 709 C CA . GLY A 1 91 ? 11.639 6.459 -8.652 1.00 96.38 91 GLY A CA 1
ATOM 710 C C . GLY A 1 91 ? 12.038 6.090 -10.075 1.00 96.38 91 GLY A C 1
ATOM 711 O O . GLY A 1 91 ? 13.220 6.060 -10.411 1.00 96.38 91 GLY A O 1
ATOM 712 N N . GLY A 1 92 ? 11.047 5.864 -10.937 1.00 97.31 92 GLY A N 1
ATOM 713 C CA . GLY A 1 92 ? 11.295 5.574 -12.347 1.00 97.31 92 GLY A CA 1
ATOM 714 C C . GLY A 1 92 ? 10.424 4.470 -12.928 1.00 97.31 92 GLY A C 1
ATOM 715 O O . GLY A 1 92 ? 9.396 4.087 -12.370 1.00 97.31 92 GLY A O 1
ATOM 716 N N . GLU A 1 93 ? 10.840 3.980 -14.091 1.00 98.06 93 GLU A N 1
ATOM 717 C CA . GLU A 1 93 ? 10.145 2.899 -14.776 1.00 98.06 93 GLU A CA 1
ATOM 718 C C . GLU A 1 93 ? 10.436 1.561 -14.099 1.00 98.06 93 GLU A C 1
ATOM 720 O O . GLU A 1 93 ? 11.595 1.186 -13.917 1.00 98.06 93 GLU A O 1
ATOM 725 N N . VAL A 1 94 ? 9.388 0.812 -13.766 1.00 97.12 94 VAL A N 1
ATOM 726 C CA . VAL A 1 94 ? 9.514 -0.561 -13.274 1.00 97.12 94 VAL A CA 1
ATOM 727 C C . VAL A 1 94 ? 9.266 -1.558 -14.395 1.00 97.12 94 VAL A C 1
ATOM 729 O O . VAL A 1 94 ? 8.381 -1.382 -15.234 1.00 97.12 94 VAL A O 1
ATOM 732 N N . SER A 1 95 ? 10.027 -2.654 -14.374 1.00 97.19 95 SER A N 1
ATOM 733 C CA . SER A 1 95 ? 9.793 -3.783 -15.273 1.00 97.19 95 SER A CA 1
ATOM 734 C C . SER A 1 95 ? 8.395 -4.372 -15.065 1.00 97.19 95 SER A C 1
ATOM 736 O O . SER A 1 95 ? 7.837 -4.318 -13.964 1.00 97.19 95 SER A O 1
ATOM 738 N N . SER A 1 96 ? 7.850 -5.018 -16.096 1.00 97.75 96 SER A N 1
ATOM 739 C CA . SER A 1 96 ? 6.555 -5.703 -16.011 1.00 97.75 96 SER A CA 1
ATOM 740 C C . SER A 1 96 ? 6.533 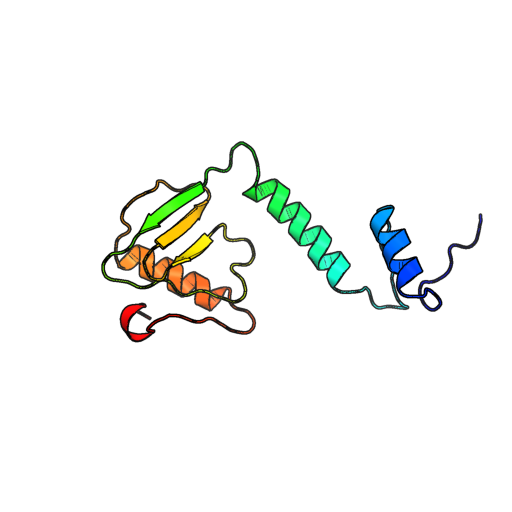-6.745 -14.886 1.00 97.75 96 SER A C 1
ATOM 742 O O . SER A 1 96 ? 5.550 -6.848 -14.162 1.00 97.75 96 SER A O 1
ATOM 744 N N . ASN A 1 97 ? 7.645 -7.452 -14.647 1.00 97.50 97 ASN A N 1
ATOM 745 C CA . ASN A 1 97 ? 7.766 -8.403 -13.535 1.00 97.50 97 ASN A CA 1
ATOM 746 C C . ASN A 1 97 ? 7.662 -7.726 -12.158 1.00 97.50 97 ASN A C 1
ATOM 748 O O . ASN A 1 97 ? 7.014 -8.263 -11.255 1.00 97.50 97 ASN A O 1
ATOM 752 N N . ASN A 1 98 ? 8.265 -6.547 -11.989 1.00 96.38 98 ASN A N 1
ATOM 753 C CA . ASN A 1 98 ? 8.163 -5.785 -10.744 1.00 96.38 98 ASN A CA 1
ATOM 754 C C . ASN A 1 98 ? 6.736 -5.257 -10.542 1.00 96.38 98 ASN A C 1
ATOM 756 O O . ASN A 1 98 ? 6.194 -5.375 -9.445 1.00 96.38 98 ASN A O 1
ATOM 760 N N . ALA A 1 99 ? 6.090 -4.761 -11.602 1.00 97.38 99 ALA A N 1
ATOM 761 C CA . ALA A 1 99 ? 4.698 -4.318 -11.546 1.00 97.38 99 ALA A CA 1
ATOM 762 C C . ALA A 1 99 ? 3.726 -5.468 -11.210 1.00 97.38 99 ALA A C 1
ATOM 764 O O . ALA A 1 99 ? 2.881 -5.328 -10.327 1.00 97.38 99 ALA A O 1
ATOM 765 N N . ILE A 1 100 ? 3.905 -6.646 -11.817 1.00 97.94 100 ILE A N 1
ATOM 766 C CA . ILE A 1 100 ? 3.140 -7.859 -11.480 1.00 97.94 100 ILE A CA 1
ATOM 767 C C . ILE A 1 100 ? 3.374 -8.266 -10.020 1.00 97.94 100 ILE A C 1
ATOM 769 O O . ILE A 1 100 ? 2.444 -8.680 -9.330 1.00 97.94 100 ILE A O 1
ATOM 773 N N . THR A 1 101 ? 4.602 -8.132 -9.515 1.00 96.19 101 THR A N 1
ATOM 774 C CA . THR A 1 101 ? 4.912 -8.428 -8.108 1.00 96.19 101 THR A CA 1
ATOM 775 C C . THR A 1 101 ? 4.168 -7.485 -7.161 1.00 96.19 101 THR A C 1
ATOM 777 O O . THR A 1 101 ? 3.603 -7.946 -6.170 1.00 96.19 101 THR A O 1
ATOM 780 N N . ILE A 1 102 ? 4.095 -6.191 -7.491 1.00 95.81 102 ILE A N 1
ATOM 781 C CA . ILE A 1 102 ? 3.286 -5.212 -6.750 1.00 95.81 102 ILE A CA 1
ATOM 782 C C . ILE A 1 102 ? 1.803 -5.617 -6.764 1.00 95.81 102 ILE A C 1
ATOM 784 O O . ILE A 1 102 ? 1.167 -5.627 -5.713 1.00 95.81 102 ILE A O 1
ATOM 788 N N . ASN A 1 103 ? 1.266 -6.036 -7.913 1.00 97.38 103 ASN A N 1
ATOM 789 C CA . ASN A 1 103 ? -0.127 -6.482 -8.032 1.00 97.38 103 ASN A CA 1
ATOM 790 C C . ASN A 1 103 ? -0.432 -7.742 -7.221 1.00 97.38 103 ASN A C 1
ATOM 792 O O . ASN A 1 103 ? -1.457 -7.806 -6.544 1.00 97.38 103 ASN A O 1
ATOM 796 N N . ARG A 1 104 ? 0.470 -8.729 -7.228 1.00 96.06 104 ARG A N 1
ATOM 797 C CA . ARG A 1 104 ? 0.337 -9.915 -6.370 1.00 96.06 104 ARG A CA 1
ATOM 798 C C . ARG A 1 104 ? 0.301 -9.519 -4.901 1.00 96.06 104 ARG A C 1
ATOM 800 O O . ARG A 1 104 ? -0.555 -10.005 -4.172 1.00 96.06 104 ARG A O 1
ATOM 807 N N . LYS A 1 105 ? 1.158 -8.581 -4.483 1.00 94.94 105 LYS A N 1
ATOM 808 C CA . LYS A 1 105 ? 1.130 -8.043 -3.117 1.00 94.94 105 LYS A CA 1
ATOM 809 C C . LYS A 1 105 ? -0.173 -7.314 -2.809 1.00 94.94 105 LYS A C 1
ATOM 811 O O . LYS A 1 105 ? -0.705 -7.512 -1.725 1.00 94.94 105 LYS A O 1
ATOM 816 N N . ALA A 1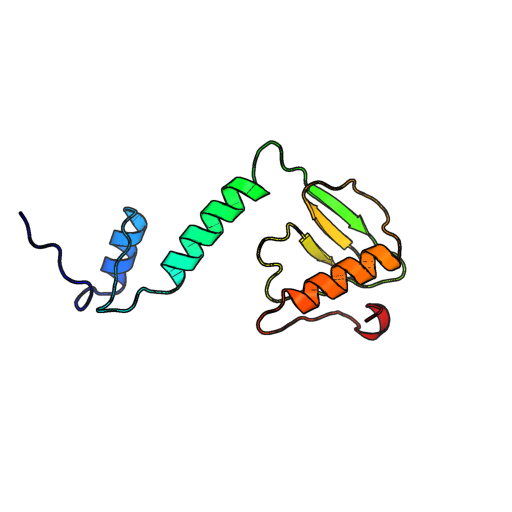 106 ? -0.719 -6.540 -3.745 1.00 95.38 106 ALA A N 1
ATOM 817 C CA . ALA A 1 106 ? -2.022 -5.900 -3.572 1.00 95.38 106 ALA A CA 1
ATOM 818 C C . ALA A 1 106 ? -3.131 -6.933 -3.311 1.00 95.38 106 ALA A C 1
ATOM 820 O O . ALA A 1 106 ? -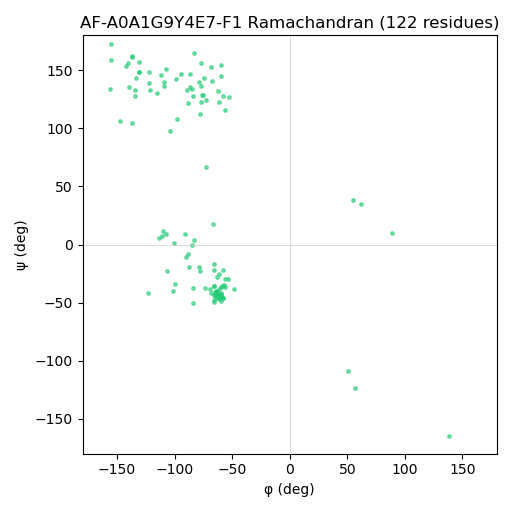3.904 -6.780 -2.371 1.00 95.38 106 ALA A O 1
ATOM 821 N N . ILE A 1 107 ? -3.172 -8.018 -4.092 1.00 95.25 107 ILE A N 1
ATOM 822 C CA . ILE A 1 107 ? -4.155 -9.098 -3.919 1.00 95.25 107 ILE A CA 1
ATOM 823 C C . ILE A 1 107 ? -3.942 -9.826 -2.586 1.00 95.25 107 ILE A C 1
ATOM 825 O O . ILE A 1 107 ? -4.891 -9.981 -1.822 1.00 95.25 107 ILE A O 1
ATOM 829 N N . GLU A 1 108 ? -2.705 -10.231 -2.282 1.00 93.88 108 GLU A N 1
ATOM 830 C CA . GLU A 1 108 ? -2.345 -10.934 -1.040 1.00 93.88 108 GLU A CA 1
ATOM 831 C C . GLU A 1 108 ? -2.687 -10.132 0.222 1.00 93.88 108 GLU A C 1
ATOM 833 O O . GLU A 1 108 ? -3.040 -10.723 1.239 1.00 93.88 108 GLU A O 1
ATOM 838 N N . GLN A 1 109 ? -2.548 -8.803 0.175 1.00 91.44 109 GLN A N 1
ATOM 839 C CA . GLN A 1 109 ? -2.834 -7.921 1.309 1.00 91.44 109 GLN A CA 1
ATOM 840 C C . GLN A 1 109 ? -4.285 -7.431 1.347 1.00 91.44 109 GLN A C 1
ATOM 842 O O . GLN A 1 109 ? -4.702 -6.859 2.350 1.00 91.44 109 GLN A O 1
ATOM 847 N N . SER A 1 110 ? -5.078 -7.644 0.298 1.00 93.12 110 SER A N 1
ATOM 848 C CA . SER A 1 110 ? -6.480 -7.231 0.316 1.00 93.12 110 SER A CA 1
ATOM 849 C C . SER A 1 110 ? -7.294 -8.054 1.321 1.00 93.12 110 SER A C 1
ATOM 851 O O . SER A 1 110 ? -7.096 -9.259 1.472 1.00 93.12 110 SER A O 1
ATOM 853 N N . SER A 1 111 ? -8.215 -7.407 2.036 1.00 89.88 111 SER A N 1
ATOM 854 C CA . SER A 1 111 ? -9.090 -8.082 3.008 1.00 89.88 111 SER A CA 1
ATOM 855 C C . SER A 1 111 ? -10.493 -8.328 2.468 1.00 89.88 111 SER A C 1
ATOM 857 O O . SER A 1 111 ? -11.091 -9.365 2.747 1.00 89.88 111 SER A O 1
ATOM 859 N N . LYS A 1 112 ? -11.050 -7.365 1.732 1.00 94.06 112 LYS A N 1
ATOM 860 C CA . LYS A 1 112 ? -12.437 -7.406 1.249 1.00 94.06 112 LYS A CA 1
ATOM 861 C C . LYS A 1 112 ? -12.532 -7.281 -0.256 1.00 94.06 112 LYS A C 1
ATOM 863 O O . LYS A 1 112 ? -13.363 -7.947 -0.866 1.00 94.06 112 LYS A O 1
ATOM 868 N N . TYR A 1 113 ? -11.742 -6.392 -0.842 1.00 94.25 113 TYR A N 1
ATOM 869 C CA . TYR A 1 113 ? -11.795 -6.128 -2.269 1.00 94.25 113 TYR A CA 1
ATOM 870 C C . TYR A 1 113 ? -10.474 -5.571 -2.782 1.00 94.25 113 TYR A C 1
ATOM 872 O O . TYR A 1 113 ? -9.689 -4.969 -2.056 1.00 94.25 113 TYR A O 1
ATOM 880 N N . TYR A 1 114 ? -10.283 -5.720 -4.082 1.00 97.12 114 TYR A N 1
ATOM 881 C CA . TYR A 1 114 ? -9.311 -4.985 -4.866 1.00 97.12 114 TYR A CA 1
ATOM 882 C C . TYR A 1 114 ? -9.942 -4.683 -6.222 1.00 97.12 114 TYR A C 1
ATOM 884 O O . TYR A 1 114 ? -10.845 -5.390 -6.673 1.00 97.12 114 TYR A O 1
ATOM 892 N N . PHE A 1 115 ? -9.502 -3.615 -6.867 1.00 97.25 115 PHE A N 1
ATOM 893 C CA . PHE A 1 115 ? -10.022 -3.204 -8.160 1.00 97.25 115 PHE A CA 1
ATOM 894 C C . PHE A 1 115 ? -8.900 -2.703 -9.062 1.00 97.25 115 PHE A C 1
ATOM 896 O O . PHE A 1 115 ? -7.844 -2.264 -8.611 1.00 97.25 115 PHE A O 1
ATOM 903 N N . ALA A 1 116 ? -9.148 -2.776 -10.361 1.00 98.00 116 ALA A N 1
ATOM 904 C CA . ALA A 1 116 ? -8.291 -2.239 -11.401 1.00 98.00 116 ALA A CA 1
ATOM 905 C C . ALA A 1 116 ? -9.165 -1.548 -12.447 1.00 98.00 116 ALA A C 1
ATOM 907 O O . ALA A 1 116 ? -10.366 -1.815 -12.532 1.00 98.00 116 ALA A O 1
ATOM 908 N N . ARG A 1 117 ? -8.567 -0.674 -13.261 1.00 97.69 117 ARG A N 1
ATOM 909 C CA . ARG A 1 117 ? -9.259 -0.124 -14.432 1.00 97.69 117 ARG A CA 1
ATOM 910 C C . ARG A 1 117 ? -9.551 -1.228 -15.452 1.00 97.69 117 ARG A C 1
ATOM 912 O O . ARG A 1 117 ? -10.656 -1.273 -15.982 1.00 97.69 117 ARG A O 1
ATOM 919 N N . ASP A 1 118 ? -8.572 -2.092 -15.713 1.00 97.62 118 ASP A N 1
ATOM 920 C CA . ASP A 1 118 ? -8.691 -3.234 -16.618 1.00 97.62 118 ASP A CA 1
ATOM 921 C C . ASP A 1 118 ? -7.821 -4.405 -16.128 1.00 97.62 118 ASP A C 1
ATOM 923 O O . ASP A 1 118 ? -6.596 -4.386 -16.255 1.00 97.62 118 ASP A O 1
ATOM 927 N N . PHE A 1 119 ? -8.453 -5.451 -15.586 1.00 97.69 119 PHE A N 1
ATOM 928 C CA . PHE A 1 119 ? -7.746 -6.628 -15.065 1.00 97.69 119 PHE A CA 1
ATOM 929 C C . PHE A 1 119 ? -6.932 -7.376 -16.126 1.00 97.69 119 PHE A C 1
ATOM 931 O O . PHE A 1 119 ? -5.931 -8.004 -15.781 1.00 97.69 119 PHE A O 1
ATOM 938 N N . SER A 1 120 ? -7.300 -7.279 -17.411 1.00 97.62 120 SER A N 1
ATOM 939 C CA . SER A 1 120 ? -6.539 -7.924 -18.490 1.00 97.62 120 SER A CA 1
ATOM 940 C C . SER A 1 120 ? -5.138 -7.326 -18.668 1.00 97.62 120 SER A C 1
ATOM 942 O O . SER A 1 120 ? -4.261 -7.966 -19.244 1.00 97.62 120 SER A O 1
ATOM 944 N N . LYS A 1 121 ? -4.904 -6.128 -18.119 1.00 97.94 121 LYS A N 1
ATOM 945 C CA . LYS A 1 121 ? -3.619 -5.423 -18.147 1.00 97.94 121 LYS A CA 1
ATOM 946 C C . LYS A 1 121 ? -2.823 -5.549 -16.851 1.00 97.94 121 LYS A C 1
ATOM 948 O O . LYS A 1 121 ? -1.741 -4.987 -16.756 1.00 97.94 121 LYS A O 1
ATOM 953 N N . CYS A 1 122 ? -3.311 -6.277 -15.847 1.00 97.44 122 CYS A N 1
ATOM 954 C CA . CYS A 1 122 ? -2.634 -6.385 -14.550 1.00 97.44 122 CYS A CA 1
ATOM 955 C C . CYS A 1 122 ? -1.598 -7.522 -14.469 1.00 97.44 122 CYS A C 1
ATOM 957 O O . CYS A 1 122 ? -0.861 -7.591 -13.485 1.00 97.44 122 CYS A O 1
ATOM 959 N N . GLY A 1 123 ? -1.525 -8.399 -15.479 1.00 94.12 123 GLY A N 1
ATOM 960 C CA . GLY A 1 123 ? -0.573 -9.520 -15.518 1.00 94.12 123 GLY A CA 1
ATOM 961 C C . GLY A 1 123 ? -0.752 -10.527 -14.371 1.00 94.12 123 GLY A C 1
ATOM 962 O O . GLY A 1 123 ? 0.239 -11.054 -13.857 1.00 94.12 123 GLY A O 1
ATOM 963 N N . ILE A 1 124 ? -2.005 -10.734 -13.956 1.00 88.06 124 ILE A N 1
ATOM 964 C CA . ILE A 1 124 ? -2.429 -11.657 -12.892 1.00 88.06 124 ILE A CA 1
ATOM 965 C C . ILE A 1 124 ? -2.978 -12.965 -13.452 1.00 88.06 124 ILE A C 1
ATOM 967 O O . ILE A 1 124 ? -3.522 -12.943 -14.579 1.00 88.06 124 ILE A O 1
#

Organism: NCBI:txid416873